Protein AF-A0A2S9YD06-F1 (afdb_monomer_lite)

Radius of gyration: 21.39 Å; chains: 1; bounding box: 42×57×66 Å

Foldseek 3Di:
DDPVVLVVCLLVCCVPPVVVSLVPFDPPPCPCVLVVLLVLLCVLAVVVLLVVLVVVCVVVVDPVSNVVSVCVSSVLSVVLLVLLCVLLDPLAVRCSNSLLSLLSVQNNVVRVCVVVVNDDPDDPCVSNVRSSVSSNVSSNVCSVNDDGNDPVVVVVVVVVVVVVVVVVVVVPD

Sequence (173 aa):
MSALRAALERYGGILVRPRATLAGLGPGEGRRDWWVLAGLFVLGSQIEHLAESVARYQVFRSFWLLVNGFALALLTPLLVGLVVESIVGAARSRYRHLPLVALVLVATVANLLRQQGVVIPGPRYLPEMLGAAWAAGLGVWIRKAMPAEDAGGADQDKEKVETSRDAAEVSHE

Structure (mmCIF, N/CA/C/O backbone):
data_AF-A0A2S9YD06-F1
#
_entry.id   AF-A0A2S9YD06-F1
#
loop_
_atom_site.group_PDB
_atom_site.id
_atom_site.type_symbol
_atom_site.label_atom_id
_atom_site.label_alt_id
_atom_site.label_comp_id
_atom_site.label_asym_id
_atom_site.label_entity_id
_atom_site.label_seq_id
_atom_site.pdbx_PDB_ins_code
_atom_site.Cartn_x
_atom_site.Cartn_y
_atom_site.Cartn_z
_atom_site.occupancy
_atom_site.B_iso_or_equiv
_atom_site.auth_seq_id
_atom_site.auth_comp_id
_atom_site.auth_asym_id
_atom_site.auth_atom_id
_atom_site.pdbx_PDB_model_num
ATOM 1 N N . MET A 1 1 ? 13.573 -22.509 -2.701 1.00 56.66 1 MET A N 1
ATOM 2 C CA . MET A 1 1 ? 13.414 -21.252 -1.930 1.00 56.66 1 MET A CA 1
ATOM 3 C C . MET A 1 1 ? 11.958 -21.132 -1.506 1.00 56.66 1 MET A C 1
ATOM 5 O O . MET A 1 1 ? 11.098 -21.481 -2.302 1.00 56.66 1 MET A O 1
ATOM 9 N N . SER A 1 2 ? 11.663 -20.728 -0.268 1.00 78.62 2 SER A N 1
ATOM 10 C CA . SER A 1 2 ? 10.273 -20.614 0.199 1.00 78.62 2 SER A CA 1
ATOM 11 C C . SER A 1 2 ? 9.544 -19.470 -0.521 1.00 78.62 2 SER A C 1
ATOM 13 O O . SER A 1 2 ? 10.124 -18.407 -0.745 1.00 78.62 2 SER A O 1
ATOM 15 N N . ALA A 1 3 ? 8.268 -19.668 -0.865 1.00 76.94 3 ALA A N 1
ATOM 16 C CA . ALA A 1 3 ? 7.450 -18.672 -1.572 1.00 76.94 3 ALA A CA 1
ATOM 17 C C . ALA A 1 3 ? 7.375 -17.321 -0.830 1.00 76.94 3 ALA A C 1
ATOM 19 O O . ALA A 1 3 ? 7.354 -16.260 -1.449 1.00 76.94 3 ALA A O 1
ATOM 20 N N . LEU A 1 4 ? 7.409 -17.362 0.506 1.00 79.31 4 LEU A N 1
ATOM 21 C CA . LEU A 1 4 ? 7.442 -16.175 1.359 1.00 79.31 4 LEU A CA 1
ATOM 22 C C . LEU A 1 4 ? 8.711 -15.341 1.150 1.00 79.31 4 LEU A C 1
ATOM 24 O O . LEU A 1 4 ? 8.637 -14.119 1.057 1.00 79.31 4 LEU A O 1
ATOM 28 N N . ARG A 1 5 ? 9.875 -15.993 1.056 1.00 83.62 5 ARG A N 1
ATOM 29 C CA . ARG A 1 5 ? 11.147 -15.295 0.865 1.00 83.62 5 ARG A CA 1
ATOM 30 C C . ARG A 1 5 ? 11.185 -14.584 -0.487 1.00 83.62 5 ARG A C 1
ATOM 32 O O . ARG A 1 5 ? 11.582 -13.428 -0.536 1.00 83.62 5 ARG A O 1
ATOM 39 N N . ALA A 1 6 ? 10.697 -15.234 -1.544 1.00 81.19 6 ALA A N 1
ATOM 40 C CA . ALA A 1 6 ? 10.592 -14.622 -2.869 1.00 81.19 6 ALA A CA 1
ATOM 41 C C . ALA A 1 6 ? 9.656 -13.396 -2.866 1.00 81.19 6 ALA A C 1
ATOM 43 O O . ALA A 1 6 ? 9.971 -12.367 -3.460 1.00 81.19 6 ALA A O 1
ATOM 44 N N . ALA A 1 7 ? 8.532 -13.469 -2.142 1.00 80.19 7 ALA A N 1
ATOM 45 C CA . ALA A 1 7 ? 7.625 -12.333 -1.985 1.00 80.19 7 ALA A CA 1
ATOM 46 C C . ALA A 1 7 ? 8.287 -11.164 -1.235 1.00 80.19 7 ALA A C 1
ATOM 48 O O . ALA A 1 7 ? 8.176 -10.020 -1.669 1.00 80.19 7 ALA A O 1
ATOM 49 N N . LEU A 1 8 ? 9.017 -11.442 -0.149 1.00 83.69 8 LEU A N 1
ATOM 50 C CA . LEU A 1 8 ? 9.750 -10.423 0.608 1.00 83.69 8 LEU A CA 1
ATOM 51 C C . LEU A 1 8 ? 10.870 -9.779 -0.215 1.00 83.69 8 LEU A C 1
ATOM 53 O O . LEU A 1 8 ? 10.996 -8.558 -0.210 1.00 83.69 8 LEU A O 1
ATOM 57 N N . GLU A 1 9 ? 11.650 -10.571 -0.952 1.00 86.44 9 GLU A N 1
ATOM 58 C CA . GLU A 1 9 ? 12.697 -10.060 -1.846 1.00 86.44 9 GLU A CA 1
ATOM 59 C C . GLU A 1 9 ? 12.103 -9.172 -2.945 1.00 86.44 9 GLU A C 1
ATOM 61 O O . GLU A 1 9 ? 12.668 -8.129 -3.266 1.00 86.44 9 GLU A O 1
ATOM 66 N N . ARG A 1 10 ? 10.915 -9.510 -3.454 1.00 84.00 10 ARG A N 1
ATOM 67 C CA . ARG A 1 10 ? 10.194 -8.701 -4.441 1.00 84.00 10 ARG A CA 1
ATOM 68 C C . ARG A 1 10 ? 9.629 -7.404 -3.854 1.00 84.00 10 ARG A C 1
ATOM 70 O O . ARG A 1 10 ? 9.799 -6.339 -4.447 1.00 84.00 10 ARG A O 1
ATOM 77 N N . TYR A 1 11 ? 8.977 -7.460 -2.693 1.00 86.88 11 TYR A N 1
ATOM 78 C CA . TYR A 1 11 ? 8.399 -6.273 -2.050 1.00 86.88 11 TYR A CA 1
ATOM 79 C C . TYR A 1 11 ? 9.473 -5.334 -1.482 1.00 86.88 11 TYR A C 1
ATOM 81 O O . TYR A 1 11 ? 9.359 -4.119 -1.599 1.00 86.88 11 TYR A O 1
ATOM 89 N N . GLY A 1 12 ? 10.558 -5.868 -0.922 1.00 84.62 12 GLY A N 1
ATOM 90 C CA . GLY A 1 12 ? 11.720 -5.061 -0.542 1.00 84.62 12 GLY A CA 1
ATOM 91 C C . GLY A 1 12 ? 12.473 -4.539 -1.768 1.00 84.62 12 GLY A C 1
ATOM 92 O O . GLY A 1 12 ? 12.893 -3.383 -1.813 1.00 84.62 12 GLY A O 1
ATOM 93 N N . GLY A 1 13 ? 12.589 -5.369 -2.804 1.00 85.06 13 GLY A N 1
ATOM 94 C CA . GLY A 1 13 ? 13.268 -5.040 -4.049 1.00 85.06 13 GLY A CA 1
ATOM 95 C C . GLY A 1 13 ? 12.641 -3.859 -4.783 1.00 85.06 13 GLY A C 1
ATOM 96 O O . GLY A 1 13 ? 13.377 -2.995 -5.255 1.00 85.06 13 GLY A O 1
ATOM 97 N N . ILE A 1 14 ? 11.307 -3.751 -4.833 1.00 87.00 14 ILE A N 1
ATOM 98 C CA . ILE A 1 14 ? 10.654 -2.604 -5.486 1.00 87.00 14 ILE A CA 1
ATOM 99 C C . ILE A 1 14 ? 10.973 -1.275 -4.781 1.00 87.00 14 ILE A C 1
ATOM 101 O O . ILE A 1 14 ? 11.054 -0.241 -5.438 1.00 87.00 14 ILE A O 1
ATOM 105 N N . LEU A 1 15 ? 11.221 -1.301 -3.470 1.00 85.12 15 LEU A N 1
ATOM 106 C CA . LEU A 1 15 ? 11.550 -0.106 -2.694 1.00 85.12 15 LEU A CA 1
ATOM 107 C C . LEU A 1 15 ? 13.024 0.302 -2.838 1.00 85.12 15 LEU A C 1
ATOM 109 O O . LEU A 1 15 ? 13.324 1.491 -2.889 1.00 85.12 15 LEU A O 1
ATOM 113 N N . VAL A 1 16 ? 13.944 -0.668 -2.910 1.00 88.69 16 VAL A N 1
ATOM 114 C CA . VAL A 1 16 ? 15.398 -0.403 -2.910 1.00 88.69 16 VAL A CA 1
ATOM 115 C C . VAL A 1 16 ? 15.995 -0.407 -4.321 1.00 88.69 16 VAL A C 1
ATOM 117 O O . VAL A 1 16 ? 16.809 0.447 -4.666 1.00 88.69 16 VAL A O 1
ATOM 120 N N . ARG A 1 17 ? 15.621 -1.383 -5.155 1.00 87.06 17 ARG A N 1
ATOM 121 C CA . ARG A 1 17 ? 16.140 -1.596 -6.519 1.00 87.06 17 ARG A CA 1
ATOM 122 C C . ARG A 1 17 ? 14.992 -1.905 -7.490 1.00 87.06 17 ARG A C 1
ATOM 124 O O . ARG A 1 17 ? 14.894 -3.031 -7.995 1.00 87.06 17 ARG A O 1
ATOM 131 N N . PRO A 1 18 ? 14.139 -0.915 -7.809 1.00 83.12 18 PRO A N 1
ATOM 132 C CA . PRO A 1 18 ? 12.922 -1.148 -8.581 1.00 83.12 18 PRO A CA 1
ATOM 133 C C . PRO A 1 18 ? 13.196 -1.717 -9.977 1.00 83.12 18 PRO A C 1
ATOM 135 O O . PRO A 1 18 ? 12.505 -2.633 -10.406 1.00 83.12 18 PRO A O 1
ATOM 138 N N . ARG A 1 19 ? 14.248 -1.253 -10.671 1.00 82.62 19 ARG A N 1
ATOM 139 C CA . ARG A 1 19 ? 14.590 -1.742 -12.022 1.00 82.62 19 ARG A CA 1
ATOM 140 C C . ARG A 1 19 ? 14.941 -3.226 -12.051 1.00 82.62 19 ARG A C 1
ATOM 142 O O . ARG A 1 19 ? 14.372 -3.958 -12.849 1.00 82.62 19 ARG A O 1
ATOM 149 N N . ALA A 1 20 ? 15.857 -3.655 -11.183 1.00 83.62 20 ALA A N 1
ATOM 150 C CA . ALA A 1 20 ? 16.303 -5.047 -11.134 1.00 83.62 20 ALA A CA 1
ATOM 151 C C . ALA A 1 20 ? 15.152 -5.985 -10.748 1.00 83.62 20 ALA A C 1
ATOM 153 O O . ALA A 1 20 ? 14.996 -7.051 -11.332 1.00 83.62 20 ALA A O 1
ATOM 154 N N . THR A 1 21 ? 14.311 -5.543 -9.811 1.00 83.62 21 THR A N 1
ATOM 155 C CA . THR A 1 21 ? 13.156 -6.314 -9.341 1.00 83.62 21 THR A CA 1
ATOM 156 C C . THR A 1 21 ? 12.125 -6.506 -10.447 1.00 83.62 21 THR A C 1
ATOM 158 O O . THR A 1 21 ? 11.689 -7.623 -10.686 1.00 83.62 21 THR A O 1
ATOM 161 N N . LEU A 1 22 ? 11.776 -5.430 -11.159 1.00 81.75 22 LEU A N 1
ATOM 162 C CA . LEU A 1 22 ? 10.809 -5.455 -12.260 1.00 81.75 22 LEU A CA 1
ATOM 163 C C . LEU A 1 22 ? 11.310 -6.238 -13.481 1.00 81.75 22 LEU A C 1
ATOM 165 O O . LEU A 1 22 ? 10.517 -6.918 -14.125 1.00 81.75 22 LEU A O 1
ATOM 169 N N . ALA A 1 23 ? 12.613 -6.186 -13.769 1.00 81.38 23 ALA A N 1
ATOM 170 C CA . ALA A 1 23 ? 13.227 -6.966 -14.843 1.00 81.38 23 ALA A CA 1
ATOM 171 C C . ALA A 1 23 ? 13.247 -8.478 -14.551 1.00 81.38 23 ALA A C 1
ATOM 173 O O . ALA A 1 23 ? 13.241 -9.276 -15.482 1.00 81.38 23 ALA A O 1
ATOM 174 N N . GLY A 1 24 ? 13.259 -8.871 -13.272 1.00 79.44 24 GLY A N 1
ATOM 175 C CA . GLY A 1 24 ? 13.264 -10.273 -12.848 1.00 79.44 24 GLY A CA 1
ATOM 176 C C . GLY A 1 24 ? 11.886 -10.940 -12.775 1.00 79.44 24 GLY A C 1
ATOM 177 O O . GLY A 1 24 ? 11.827 -12.131 -12.494 1.00 79.44 24 GLY A O 1
ATOM 178 N N . LEU A 1 25 ? 10.788 -10.204 -12.996 1.00 79.62 25 LEU A N 1
ATOM 179 C CA . LEU A 1 25 ? 9.426 -10.738 -12.878 1.00 79.62 25 LEU A CA 1
ATOM 180 C C . LEU A 1 25 ? 9.012 -11.560 -14.105 1.00 79.62 25 LEU A C 1
ATOM 182 O O . LEU A 1 25 ? 8.969 -11.048 -15.230 1.00 79.62 25 LEU A O 1
ATOM 186 N N . GLY A 1 26 ? 8.619 -12.812 -13.870 1.00 73.88 26 GLY A N 1
ATOM 187 C CA . GLY A 1 26 ? 8.073 -13.709 -14.888 1.00 73.88 26 GLY A CA 1
ATOM 188 C C . GLY A 1 26 ? 6.641 -13.352 -15.332 1.00 73.88 26 GLY A C 1
ATOM 189 O O . GLY A 1 26 ? 5.947 -12.581 -14.660 1.00 73.88 26 GLY A O 1
ATOM 190 N N . PRO A 1 27 ? 6.154 -13.903 -16.461 1.00 68.25 27 PRO A N 1
ATOM 191 C CA . PRO A 1 27 ? 4.771 -13.723 -16.906 1.00 68.25 27 PRO A CA 1
ATOM 192 C C . PRO A 1 27 ? 3.784 -14.289 -15.875 1.00 68.25 27 PRO A C 1
ATOM 194 O O . PRO A 1 27 ? 3.911 -15.432 -15.447 1.00 68.25 27 PRO A O 1
ATOM 197 N N . GLY A 1 28 ? 2.798 -13.490 -15.455 1.00 67.12 28 GLY A N 1
ATOM 198 C CA . GLY A 1 28 ? 1.774 -13.904 -14.482 1.00 67.12 28 GLY A CA 1
ATOM 199 C C . GLY A 1 28 ? 2.193 -13.833 -13.006 1.00 67.12 28 GLY A C 1
ATOM 200 O O . GLY A 1 28 ? 1.336 -13.958 -12.121 1.00 67.12 28 GLY A O 1
ATOM 201 N N . GLU A 1 29 ? 3.467 -13.563 -12.715 1.00 71.50 29 GLU A N 1
ATOM 202 C CA . GLU A 1 29 ? 3.902 -13.240 -11.360 1.00 71.50 29 GLU A CA 1
ATOM 203 C C . GLU A 1 29 ? 3.314 -11.889 -10.931 1.00 71.50 29 GLU A C 1
ATOM 205 O O . GLU A 1 29 ? 3.299 -10.922 -11.688 1.00 71.50 29 GLU A O 1
ATOM 210 N N . GLY A 1 30 ? 2.771 -11.828 -9.714 1.00 69.38 30 GLY A N 1
ATOM 211 C CA . GLY A 1 30 ? 2.190 -10.598 -9.170 1.00 69.38 30 GLY A CA 1
ATOM 212 C C . GLY A 1 30 ? 0.664 -10.491 -9.251 1.00 69.38 30 GLY A C 1
ATOM 213 O O . GLY A 1 30 ? 0.083 -9.585 -8.658 1.00 69.38 30 GLY A O 1
ATOM 214 N N . ARG A 1 31 ? -0.038 -11.434 -9.904 1.00 73.25 31 ARG A N 1
ATOM 215 C CA . ARG A 1 31 ? -1.514 -11.380 -10.018 1.00 73.25 31 ARG A CA 1
ATOM 216 C C . ARG A 1 31 ? -2.228 -11.404 -8.661 1.00 73.25 31 ARG A C 1
ATOM 218 O O . ARG A 1 31 ? -3.273 -10.777 -8.508 1.00 73.25 31 ARG A O 1
ATOM 225 N N . ARG A 1 32 ? -1.676 -12.138 -7.689 1.00 80.25 32 ARG A N 1
ATOM 226 C CA . ARG A 1 32 ? -2.216 -12.241 -6.320 1.00 80.25 32 ARG A CA 1
ATOM 227 C C . ARG A 1 32 ? -1.670 -11.177 -5.371 1.00 80.25 32 ARG A C 1
ATOM 229 O O . ARG A 1 32 ? -2.215 -11.032 -4.281 1.00 80.25 32 ARG A O 1
ATOM 236 N N . ASP A 1 33 ? -0.650 -10.426 -5.780 1.00 83.81 33 ASP A N 1
ATOM 237 C CA . ASP A 1 33 ? 0.013 -9.448 -4.913 1.00 83.81 33 ASP A CA 1
ATOM 238 C C . ASP A 1 33 ? -0.955 -8.356 -4.478 1.00 83.81 33 ASP A C 1
ATOM 240 O O . ASP A 1 33 ? -0.881 -7.907 -3.345 1.00 83.81 33 ASP A O 1
ATOM 244 N N . TRP A 1 34 ? -1.933 -8.019 -5.322 1.00 85.12 34 TRP A N 1
ATOM 245 C CA . TRP A 1 34 ? -3.049 -7.154 -4.953 1.00 85.12 34 TRP A CA 1
ATOM 246 C C . TRP A 1 34 ? -3.728 -7.577 -3.645 1.00 85.12 34 TRP A C 1
ATOM 248 O O . TRP A 1 34 ? -3.802 -6.799 -2.698 1.00 85.12 34 TRP A O 1
ATOM 258 N N . TRP A 1 35 ? -4.200 -8.824 -3.578 1.00 87.69 35 TRP A N 1
ATOM 259 C CA . TRP A 1 35 ? -4.935 -9.332 -2.419 1.00 87.69 35 TRP A CA 1
ATOM 260 C C . TRP A 1 35 ? -4.044 -9.447 -1.190 1.00 87.69 35 TRP A C 1
ATOM 262 O O . TRP A 1 35 ? -4.482 -9.155 -0.079 1.00 87.69 35 TRP A O 1
ATOM 272 N N . VAL A 1 36 ? -2.784 -9.830 -1.396 1.00 89.19 36 VAL A N 1
ATOM 273 C CA . VAL A 1 36 ? -1.796 -9.905 -0.320 1.00 89.19 36 VAL A CA 1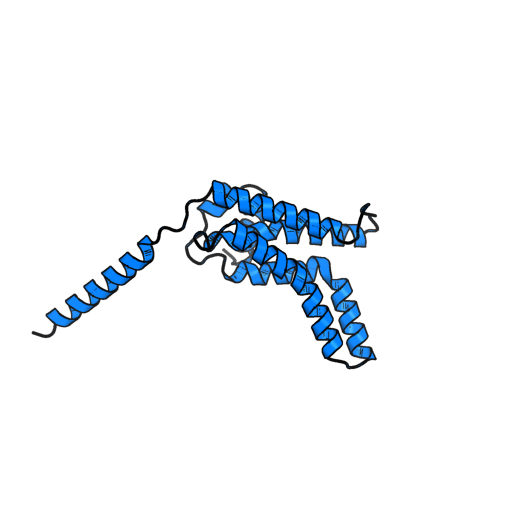
ATOM 274 C C . VAL A 1 36 ? -1.527 -8.511 0.249 1.00 89.19 36 VAL A C 1
ATOM 276 O O . VAL A 1 36 ? -1.607 -8.324 1.458 1.00 89.19 36 VAL A O 1
ATOM 279 N N . LEU A 1 37 ? -1.278 -7.514 -0.600 1.00 88.62 37 LEU A N 1
ATOM 280 C CA . LEU A 1 37 ? -0.993 -6.142 -0.180 1.00 88.62 37 LEU A CA 1
ATOM 281 C C . LEU A 1 37 ? -2.216 -5.454 0.431 1.00 88.62 37 LEU A C 1
ATOM 283 O O . LEU A 1 37 ? -2.067 -4.758 1.429 1.00 88.62 37 LEU A O 1
ATOM 287 N N . ALA A 1 38 ? -3.420 -5.692 -0.094 1.00 88.06 38 ALA A N 1
ATOM 288 C CA . ALA A 1 38 ? -4.658 -5.213 0.517 1.00 88.06 38 ALA A CA 1
ATOM 289 C C . ALA A 1 38 ? -4.863 -5.820 1.914 1.00 88.06 38 ALA A C 1
ATOM 291 O O . ALA A 1 38 ? -5.165 -5.099 2.862 1.00 88.06 38 ALA A O 1
ATOM 292 N N . GLY A 1 39 ? -4.628 -7.127 2.068 1.00 88.88 39 GLY A N 1
ATOM 293 C CA . GLY A 1 39 ? -4.672 -7.794 3.369 1.00 88.88 39 GLY A CA 1
ATOM 294 C C . GLY A 1 39 ? -3.643 -7.228 4.350 1.00 88.88 39 GLY A C 1
ATOM 295 O O . GLY A 1 39 ? -3.996 -6.899 5.481 1.00 88.88 39 GLY A O 1
ATOM 296 N N . LEU A 1 40 ? -2.391 -7.042 3.912 1.00 89.88 40 LEU A N 1
ATOM 297 C CA . LEU A 1 40 ? -1.353 -6.415 4.735 1.00 89.88 40 LEU A CA 1
ATOM 298 C C . LEU A 1 40 ? -1.698 -4.969 5.100 1.00 89.88 40 LEU A C 1
ATOM 300 O O . LEU A 1 40 ? -1.461 -4.576 6.234 1.00 89.88 40 LEU A O 1
ATOM 304 N N . PHE A 1 41 ? -2.264 -4.185 4.180 1.00 90.00 41 PHE A N 1
ATOM 305 C CA . PHE A 1 41 ? -2.711 -2.823 4.471 1.00 90.00 41 PHE A CA 1
ATOM 306 C C . PHE A 1 41 ? -3.747 -2.819 5.590 1.00 90.00 41 PHE A C 1
ATOM 308 O O . PHE A 1 41 ? -3.619 -2.072 6.558 1.00 90.00 41 PHE A O 1
ATOM 315 N N . VAL A 1 42 ? -4.767 -3.667 5.465 1.00 88.62 42 VAL A N 1
ATOM 316 C CA . VAL A 1 42 ? -5.855 -3.759 6.436 1.00 88.62 42 VAL A CA 1
ATOM 317 C C . VAL A 1 42 ? -5.324 -4.204 7.800 1.00 88.62 42 VAL A C 1
ATOM 319 O O . VAL A 1 42 ? -5.622 -3.570 8.808 1.00 88.62 42 VAL A O 1
ATOM 322 N N . LEU A 1 43 ? -4.478 -5.235 7.837 1.00 88.00 43 LEU A N 1
ATOM 323 C CA . LEU A 1 43 ? -3.875 -5.723 9.080 1.00 88.00 43 LEU A CA 1
ATOM 324 C C . LEU A 1 43 ? -2.887 -4.726 9.698 1.00 88.00 43 LEU A C 1
ATOM 326 O O . LEU A 1 43 ? -2.833 -4.595 10.914 1.00 88.00 43 LEU A O 1
ATOM 330 N N . GLY A 1 44 ? -2.101 -4.028 8.883 1.00 86.06 44 GLY A N 1
ATOM 331 C CA . GLY A 1 44 ? -1.055 -3.125 9.356 1.00 86.06 44 GLY A CA 1
ATOM 332 C C . GLY A 1 44 ? -1.569 -1.751 9.778 1.00 86.06 44 GLY A C 1
ATOM 333 O O . GLY A 1 44 ? -1.026 -1.156 10.707 1.00 86.06 44 GLY A O 1
ATOM 334 N N . SER A 1 45 ? -2.616 -1.246 9.119 1.00 85.94 45 SER A N 1
ATOM 335 C CA . SER A 1 45 ? -3.102 0.128 9.314 1.00 85.94 45 SER A CA 1
ATOM 336 C C . SER A 1 45 ? -4.519 0.239 9.880 1.00 85.94 45 SER A C 1
ATOM 338 O O . SER A 1 45 ? -4.838 1.259 10.478 1.00 85.94 45 SER A O 1
ATOM 340 N N . GLN A 1 46 ? -5.372 -0.781 9.722 1.00 86.31 46 GLN A N 1
ATOM 341 C CA . GLN A 1 46 ? -6.797 -0.712 10.087 1.00 86.31 46 GLN A CA 1
ATOM 342 C C . GLN A 1 46 ? -7.193 -1.691 11.200 1.00 86.31 46 GLN A C 1
ATOM 344 O O . GLN A 1 46 ? -8.381 -1.843 11.487 1.00 86.31 46 GLN A O 1
ATOM 349 N N . ILE A 1 47 ? -6.231 -2.355 11.850 1.00 84.81 47 ILE A N 1
ATOM 350 C CA . ILE A 1 47 ? -6.524 -3.389 12.854 1.00 84.81 47 ILE A CA 1
ATOM 351 C C . ILE A 1 47 ? -7.352 -2.862 14.031 1.00 84.81 47 ILE A C 1
ATOM 353 O O . ILE A 1 47 ? -8.257 -3.549 14.493 1.00 84.81 47 ILE A O 1
ATOM 357 N N . GLU A 1 48 ? -7.111 -1.624 14.464 1.00 82.19 48 GLU A N 1
ATOM 358 C CA . GLU A 1 48 ? -7.870 -0.992 15.548 1.00 82.19 48 GLU A CA 1
ATOM 359 C C . GLU A 1 48 ? -9.320 -0.717 15.139 1.00 82.19 48 GLU A C 1
ATOM 361 O O . GLU A 1 48 ? -10.247 -1.054 15.874 1.00 82.19 48 GLU A O 1
ATOM 366 N N . HIS A 1 49 ? -9.539 -0.187 13.933 1.00 82.06 49 HIS A N 1
ATOM 367 C CA . HIS A 1 49 ? -10.885 0.036 13.403 1.00 82.06 49 HIS A CA 1
ATOM 368 C C . HIS A 1 49 ? -11.651 -1.268 13.174 1.00 82.06 49 HIS A C 1
ATOM 370 O O . HIS A 1 49 ? -12.863 -1.327 13.406 1.00 82.06 49 HIS A O 1
ATOM 376 N N . LEU A 1 50 ? -10.960 -2.329 12.758 1.00 83.62 50 LEU A N 1
ATOM 377 C CA . LEU A 1 50 ? -11.547 -3.659 12.660 1.00 83.62 50 LEU A CA 1
ATOM 378 C C . LEU A 1 50 ? -11.914 -4.215 14.034 1.00 83.62 50 LEU A C 1
ATOM 380 O O . LEU A 1 50 ? -13.029 -4.704 14.200 1.00 83.62 50 LEU A O 1
ATOM 384 N N . ALA A 1 51 ? -11.027 -4.100 15.023 1.00 85.62 51 ALA A N 1
ATOM 385 C CA . ALA A 1 51 ? -11.300 -4.534 16.390 1.00 85.62 51 ALA A CA 1
ATOM 386 C C . ALA A 1 51 ? -12.503 -3.786 16.984 1.00 85.62 51 ALA A C 1
ATOM 388 O O . ALA A 1 51 ? -13.394 -4.406 17.562 1.00 85.62 51 ALA A O 1
ATOM 389 N N . GLU A 1 52 ? -12.589 -2.473 16.763 1.00 85.06 52 GLU A N 1
ATOM 390 C CA . GLU A 1 52 ? -13.731 -1.659 17.178 1.00 85.06 52 GLU A CA 1
ATOM 391 C C . GLU A 1 52 ? -15.027 -2.096 16.477 1.00 85.06 52 GLU A C 1
ATOM 393 O O . GLU A 1 52 ? -16.075 -2.226 17.111 1.00 85.06 52 GLU A O 1
ATOM 398 N N . SER A 1 53 ? -14.964 -2.388 15.177 1.00 83.94 53 SER A N 1
ATOM 399 C CA . SER A 1 53 ? -16.115 -2.875 14.406 1.00 83.94 53 SER A CA 1
ATOM 400 C C . SER A 1 53 ? -16.588 -4.251 14.885 1.00 83.94 53 SER A C 1
ATOM 402 O O . SER A 1 53 ? -17.793 -4.489 14.988 1.00 83.94 53 SER A O 1
ATOM 404 N N . VAL A 1 54 ? -15.659 -5.144 15.240 1.00 86.12 54 VAL A N 1
ATOM 405 C CA . VAL A 1 54 ? -15.960 -6.456 15.833 1.00 86.12 54 VAL A CA 1
ATOM 406 C C . VAL A 1 54 ? -16.567 -6.300 17.227 1.00 86.12 54 VAL A C 1
ATOM 408 O O . VAL A 1 54 ? -17.557 -6.963 17.530 1.00 86.12 54 VAL A O 1
ATOM 411 N N . ALA A 1 55 ? -16.045 -5.396 18.058 1.00 86.00 55 ALA A N 1
ATOM 412 C CA . ALA A 1 55 ? -16.615 -5.109 19.373 1.00 86.00 55 ALA A CA 1
ATOM 413 C C . ALA A 1 55 ? -18.055 -4.582 19.253 1.00 86.00 55 ALA A C 1
ATOM 415 O O . ALA A 1 55 ? -18.963 -5.074 19.924 1.00 86.00 55 ALA A O 1
ATOM 416 N N . ARG A 1 56 ? -18.306 -3.651 18.322 1.00 83.06 56 ARG A N 1
ATOM 417 C CA . ARG A 1 56 ? -19.662 -3.167 18.013 1.00 83.06 56 ARG A CA 1
ATOM 418 C C . ARG A 1 56 ? -20.565 -4.293 17.515 1.00 83.06 56 ARG A C 1
ATOM 420 O O . ARG A 1 56 ? -21.720 -4.367 17.923 1.00 83.06 56 ARG A O 1
ATOM 427 N N . TYR A 1 57 ? -20.056 -5.197 16.681 1.00 85.56 57 TYR A N 1
ATOM 428 C CA . TYR A 1 57 ? -20.805 -6.381 16.266 1.00 85.56 57 TYR A CA 1
ATOM 429 C C . TYR A 1 57 ? -21.180 -7.272 17.456 1.00 85.56 57 TYR A C 1
ATOM 431 O O . TYR A 1 57 ? -22.319 -7.713 17.530 1.00 85.56 57 TYR A O 1
ATOM 439 N N . GLN A 1 58 ? -20.282 -7.510 18.413 1.00 87.25 58 GLN A N 1
ATOM 440 C CA . GLN A 1 58 ? -20.602 -8.332 19.587 1.00 87.25 58 GLN A CA 1
ATOM 441 C C . GLN A 1 58 ? -21.717 -7.719 20.443 1.00 87.25 58 GLN A C 1
ATOM 443 O O . GLN A 1 58 ? -22.579 -8.448 20.934 1.00 87.25 58 GLN A O 1
ATOM 448 N N . VAL A 1 59 ? -21.732 -6.391 20.574 1.00 88.44 59 VAL A N 1
ATOM 449 C CA . VAL A 1 59 ? -22.740 -5.662 21.357 1.00 88.44 59 VAL A CA 1
ATOM 450 C C . VAL A 1 59 ? -24.084 -5.595 20.628 1.00 88.44 59 VAL A C 1
ATOM 452 O O . VAL A 1 59 ? -25.119 -5.917 21.204 1.00 88.44 59 VAL A O 1
ATOM 455 N N . PHE A 1 60 ? -24.084 -5.205 19.352 1.00 87.94 60 PHE A N 1
ATOM 456 C CA . PHE A 1 60 ? -25.314 -4.950 18.593 1.00 87.94 60 PHE A CA 1
ATOM 457 C C . PHE A 1 60 ? -25.806 -6.154 17.778 1.00 87.94 60 PHE A C 1
ATOM 459 O O . PHE A 1 60 ? -26.890 -6.095 17.203 1.00 87.94 60 PHE A O 1
ATOM 466 N N . ARG A 1 61 ? -25.004 -7.224 17.672 1.00 85.81 61 ARG A N 1
ATOM 467 C CA . ARG A 1 61 ? -25.216 -8.414 16.816 1.00 85.81 61 ARG A CA 1
ATOM 468 C C . ARG A 1 61 ? -25.574 -8.096 15.359 1.00 85.81 61 ARG A C 1
ATOM 470 O O . ARG A 1 61 ? -26.151 -8.919 14.654 1.00 85.81 61 ARG A O 1
ATOM 477 N N . SER A 1 62 ? -25.220 -6.902 14.889 1.00 84.62 62 SER A N 1
ATOM 478 C CA . SER A 1 62 ? -25.566 -6.429 13.551 1.00 84.62 62 SER A CA 1
ATOM 479 C C . SER A 1 62 ? -24.447 -6.733 12.567 1.00 84.62 62 SER A C 1
ATOM 481 O O . SER A 1 62 ? -23.404 -6.076 12.565 1.00 84.62 62 SER A O 1
ATOM 483 N N . PHE A 1 63 ? -24.681 -7.715 11.700 1.00 86.12 63 PHE A N 1
ATOM 484 C CA . PHE A 1 63 ? -23.754 -8.097 10.633 1.00 86.12 63 PHE A CA 1
ATOM 485 C C . PHE A 1 63 ? -23.399 -6.919 9.708 1.00 86.12 63 PHE A C 1
ATOM 487 O O . PHE A 1 63 ? -22.252 -6.782 9.285 1.00 86.12 63 PHE A O 1
ATOM 494 N N . TRP A 1 64 ? -24.347 -6.009 9.464 1.00 87.38 64 TRP A N 1
ATOM 495 C CA . TRP A 1 64 ? -24.142 -4.832 8.615 1.00 87.38 64 TRP A CA 1
ATOM 496 C C . TRP A 1 64 ? -23.056 -3.885 9.132 1.00 87.38 64 TRP A C 1
ATOM 498 O O . TRP A 1 64 ? -22.326 -3.303 8.333 1.00 87.38 64 TRP A O 1
ATOM 508 N N . LEU A 1 65 ? -22.896 -3.764 10.455 1.00 82.44 65 LEU A N 1
ATOM 509 C CA . LEU A 1 65 ? -21.836 -2.938 11.043 1.00 82.44 65 LEU A CA 1
ATOM 510 C C . LEU A 1 65 ? -20.449 -3.527 10.778 1.00 82.44 65 LEU A C 1
ATOM 512 O O . LEU A 1 65 ? -19.512 -2.784 10.489 1.00 82.44 65 LEU A O 1
ATOM 516 N N . LEU A 1 66 ? -20.334 -4.856 10.828 1.00 82.62 66 LEU A N 1
ATOM 517 C CA . LEU A 1 66 ? -19.087 -5.554 10.536 1.00 82.62 66 LEU A CA 1
ATOM 518 C C . LEU A 1 66 ? -18.709 -5.399 9.059 1.00 82.62 66 LEU A C 1
ATOM 520 O O . LEU A 1 66 ? -17.574 -5.039 8.749 1.00 82.62 66 LEU A O 1
ATOM 524 N N . VAL A 1 67 ? -19.673 -5.606 8.155 1.00 88.31 67 VAL A N 1
ATOM 525 C CA . VAL A 1 67 ? -19.472 -5.431 6.708 1.00 88.31 67 VAL A CA 1
ATOM 526 C C . VAL A 1 67 ? -19.064 -3.999 6.381 1.00 88.31 67 VAL A C 1
ATOM 528 O O . VAL A 1 67 ? -18.123 -3.802 5.620 1.00 88.31 67 VAL A O 1
ATOM 531 N N . ASN A 1 68 ? -19.715 -3.001 6.982 1.00 87.56 68 ASN A N 1
ATOM 532 C CA . ASN A 1 68 ?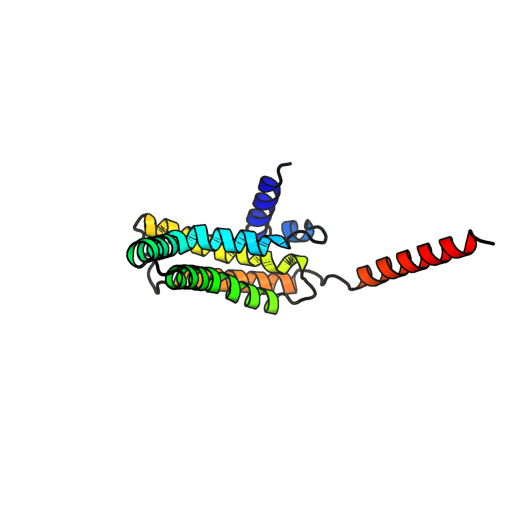 -19.366 -1.600 6.765 1.00 87.56 68 ASN A CA 1
ATOM 533 C C . ASN A 1 68 ? -17.936 -1.281 7.235 1.00 87.56 68 ASN A C 1
ATOM 535 O O . ASN A 1 68 ? -17.192 -0.614 6.520 1.00 87.56 68 ASN A O 1
ATOM 539 N N . GLY A 1 69 ? -17.522 -1.804 8.395 1.00 83.69 69 GLY A N 1
ATOM 540 C CA . GLY A 1 69 ? -16.149 -1.654 8.887 1.00 83.69 69 GLY A CA 1
ATOM 541 C C . GLY A 1 69 ? -15.114 -2.247 7.924 1.00 83.69 69 GLY A C 1
ATOM 542 O O . GLY A 1 69 ? -14.135 -1.587 7.577 1.00 83.69 69 GLY A O 1
ATOM 543 N N . PHE A 1 70 ? -15.367 -3.456 7.417 1.00 86.06 70 PHE A N 1
ATOM 544 C CA . PHE A 1 70 ? -14.511 -4.087 6.407 1.00 86.06 70 PHE A CA 1
ATOM 545 C C . PHE A 1 70 ? -14.500 -3.332 5.074 1.00 86.06 70 PHE A C 1
ATOM 547 O O . PHE A 1 70 ? -13.436 -3.163 4.477 1.00 86.06 70 PHE A O 1
ATOM 554 N N . ALA A 1 71 ? -15.660 -2.863 4.611 1.00 88.00 71 ALA A N 1
ATOM 555 C CA . ALA A 1 71 ? -15.780 -2.108 3.369 1.00 88.00 71 ALA A CA 1
ATOM 556 C C . ALA A 1 71 ? -14.963 -0.812 3.431 1.00 88.00 71 ALA A C 1
ATOM 558 O O . ALA A 1 71 ? -14.204 -0.526 2.507 1.00 88.00 71 ALA A O 1
ATOM 559 N N . LEU A 1 72 ? -15.050 -0.074 4.542 1.00 86.50 72 LEU A N 1
ATOM 560 C CA . LEU A 1 72 ? -14.260 1.137 4.758 1.00 86.50 72 LEU A CA 1
ATOM 561 C C . LEU A 1 72 ? -12.757 0.840 4.844 1.00 86.50 72 LEU A C 1
ATOM 563 O O . LEU A 1 72 ? -11.964 1.564 4.246 1.00 86.50 72 LEU A O 1
ATOM 567 N N . ALA A 1 73 ? -12.357 -0.244 5.517 1.00 86.19 73 ALA A N 1
ATOM 568 C CA . ALA A 1 73 ? -10.949 -0.634 5.620 1.00 86.19 73 ALA A CA 1
ATOM 569 C C . ALA A 1 73 ? -10.332 -1.011 4.258 1.00 86.19 73 ALA A C 1
ATOM 571 O O . ALA A 1 73 ? -9.163 -0.721 3.998 1.00 86.19 73 ALA A O 1
ATOM 572 N N . LEU A 1 74 ? -11.116 -1.642 3.378 1.00 88.81 74 LEU A N 1
ATOM 573 C CA . LEU A 1 74 ? -10.688 -2.028 2.030 1.00 88.81 74 LEU A CA 1
ATOM 574 C C . LEU A 1 74 ? -10.801 -0.898 1.004 1.00 88.81 74 LEU A C 1
ATOM 576 O O . LEU A 1 74 ? -10.170 -0.979 -0.049 1.00 88.81 74 LEU A O 1
ATOM 580 N N . LEU A 1 75 ? -11.567 0.154 1.292 1.00 89.75 75 LEU A N 1
ATOM 581 C CA . LEU A 1 75 ? -11.823 1.233 0.343 1.00 89.75 75 LEU A CA 1
ATOM 582 C C . LEU A 1 75 ? -10.530 1.933 -0.091 1.00 89.75 75 LEU A C 1
ATOM 584 O O . LEU A 1 75 ? -10.299 2.112 -1.283 1.00 89.75 75 LEU A O 1
ATOM 588 N N . THR A 1 76 ? -9.664 2.286 0.861 1.00 88.44 76 THR A N 1
ATOM 589 C CA . THR A 1 76 ? -8.401 2.986 0.583 1.00 88.44 76 THR A CA 1
ATOM 590 C C . THR A 1 76 ? -7.479 2.206 -0.356 1.00 88.44 76 THR A C 1
ATOM 592 O O . THR A 1 76 ? -7.137 2.747 -1.410 1.00 88.44 76 THR A O 1
ATOM 595 N N . PRO A 1 77 ? -7.074 0.954 -0.050 1.00 89.50 77 PRO A N 1
ATOM 596 C CA . PRO A 1 77 ? -6.208 0.211 -0.952 1.00 89.50 77 PRO A CA 1
ATOM 597 C C . PRO A 1 77 ? -6.893 -0.009 -2.300 1.00 89.50 77 PRO A C 1
ATOM 599 O O . PRO A 1 77 ? -6.213 0.125 -3.310 1.00 89.50 77 PRO A O 1
ATOM 602 N N . LEU A 1 78 ? -8.218 -0.232 -2.330 1.00 91.00 78 LEU A N 1
ATOM 603 C CA . LEU A 1 78 ? -9.001 -0.405 -3.558 1.00 91.00 78 LEU A CA 1
ATOM 604 C C . LEU A 1 78 ? -8.931 0.817 -4.481 1.00 91.00 78 LEU A C 1
ATOM 606 O O . LEU A 1 78 ? -8.586 0.683 -5.654 1.00 91.00 78 LEU A O 1
ATOM 610 N N . LEU A 1 79 ? -9.185 2.010 -3.943 1.00 92.12 79 LEU A N 1
ATOM 611 C CA . LEU A 1 79 ? -9.105 3.261 -4.696 1.00 92.12 79 LEU A CA 1
ATOM 612 C C . LEU A 1 79 ? -7.686 3.532 -5.197 1.00 92.12 79 LEU A C 1
ATOM 614 O O . LEU A 1 79 ? -7.500 3.855 -6.369 1.00 92.12 79 LEU A O 1
ATOM 618 N N . VAL A 1 80 ? -6.674 3.365 -4.341 1.00 91.12 80 VAL A N 1
ATOM 619 C CA . VAL A 1 80 ? -5.279 3.593 -4.746 1.00 91.12 80 VAL A CA 1
ATOM 620 C C . VAL A 1 80 ? -4.847 2.576 -5.803 1.00 91.12 80 VAL A C 1
ATOM 622 O O . VAL A 1 80 ? -4.172 2.949 -6.757 1.00 91.12 80 VAL A O 1
ATOM 625 N N . GLY A 1 81 ? -5.284 1.322 -5.695 1.00 89.75 81 GLY A N 1
ATOM 626 C CA . GLY A 1 81 ? -5.085 0.303 -6.723 1.00 89.75 81 GLY A CA 1
ATOM 627 C C . GLY A 1 81 ? -5.597 0.719 -8.086 1.00 89.75 81 GLY A C 1
ATOM 628 O O . GLY A 1 81 ? -4.844 0.667 -9.052 1.00 89.75 81 GLY A O 1
ATOM 629 N N . LEU A 1 82 ? -6.844 1.190 -8.150 1.00 91.00 82 LEU A N 1
ATOM 630 C CA . LEU A 1 82 ? -7.451 1.670 -9.392 1.00 91.00 82 LEU A CA 1
ATOM 631 C C . LEU A 1 82 ? -6.696 2.872 -9.970 1.00 91.00 82 LEU A C 1
ATOM 633 O O . LEU A 1 82 ? -6.460 2.935 -11.176 1.00 91.00 82 LEU A O 1
ATOM 637 N N . VAL A 1 83 ? -6.264 3.805 -9.116 1.00 91.00 83 VAL A N 1
ATOM 638 C CA . VAL A 1 83 ? -5.442 4.946 -9.540 1.00 91.00 83 VAL A CA 1
ATOM 639 C C . VAL A 1 83 ? -4.115 4.462 -10.122 1.00 91.00 83 VAL A C 1
ATOM 641 O O . VAL A 1 83 ? -3.780 4.828 -11.248 1.00 91.00 83 VAL A O 1
ATOM 644 N N . VAL A 1 84 ? -3.374 3.608 -9.414 1.00 90.19 84 VAL A N 1
ATOM 645 C CA . VAL A 1 84 ? -2.093 3.074 -9.903 1.00 90.19 84 VAL A CA 1
ATOM 646 C C . VAL A 1 84 ? -2.289 2.278 -11.193 1.00 90.19 84 VAL A C 1
ATOM 648 O O . VAL A 1 84 ? -1.513 2.444 -12.132 1.00 90.19 84 VAL A O 1
ATOM 651 N N . GLU A 1 85 ? -3.341 1.467 -11.281 1.00 90.00 85 GLU A N 1
ATOM 652 C CA . GLU A 1 85 ? -3.683 0.710 -12.483 1.00 90.00 85 GLU A CA 1
ATOM 653 C C . GLU A 1 85 ? -3.958 1.633 -13.676 1.00 90.00 85 GLU A C 1
ATOM 655 O O . GLU A 1 85 ? -3.404 1.412 -14.755 1.00 90.00 85 GLU A O 1
ATOM 660 N N . SER A 1 86 ? -4.719 2.714 -13.478 1.00 89.44 86 SER A N 1
ATOM 661 C CA . SER A 1 86 ? -4.968 3.711 -14.525 1.00 89.44 86 SER A CA 1
ATOM 662 C C . SER A 1 86 ? -3.686 4.422 -14.980 1.00 89.44 86 SER A C 1
ATOM 664 O O . SER A 1 86 ? -3.510 4.704 -16.167 1.00 89.44 86 SER A O 1
ATOM 666 N N . ILE A 1 87 ? -2.754 4.669 -14.052 1.00 90.44 87 ILE A N 1
ATOM 667 C CA . ILE A 1 87 ? -1.480 5.330 -14.340 1.00 90.44 87 ILE A CA 1
ATOM 668 C C . ILE A 1 87 ? -0.566 4.404 -15.138 1.00 90.44 87 ILE A C 1
ATOM 670 O O . ILE A 1 87 ? -0.019 4.839 -16.152 1.00 90.44 87 ILE A O 1
ATOM 674 N N . VAL A 1 88 ? -0.389 3.159 -14.684 1.00 86.69 88 VAL A N 1
ATOM 675 C CA . VAL A 1 88 ? 0.512 2.159 -15.282 1.00 86.69 88 VAL A CA 1
ATOM 676 C C . VAL A 1 88 ? -0.010 1.684 -16.645 1.00 86.69 88 VAL A C 1
ATOM 678 O O . VAL A 1 88 ? 0.772 1.533 -17.591 1.00 86.69 88 VAL A O 1
ATOM 681 N N . GLY A 1 89 ? -1.330 1.535 -16.762 1.00 83.88 89 GLY A N 1
ATOM 682 C CA . GLY A 1 89 ? -2.035 1.114 -17.967 1.00 83.88 89 GLY A CA 1
ATOM 683 C C . GLY A 1 89 ? -2.160 -0.407 -18.109 1.00 83.88 89 GLY A C 1
ATOM 684 O O . GLY A 1 89 ? -1.328 -1.176 -17.625 1.00 83.88 89 GLY A O 1
ATOM 685 N N . ALA A 1 90 ? -3.196 -0.844 -18.835 1.00 80.31 90 ALA A N 1
ATOM 686 C CA . ALA A 1 90 ? -3.534 -2.261 -19.018 1.00 80.31 90 ALA A CA 1
ATOM 687 C C . ALA A 1 90 ? -2.427 -3.079 -19.711 1.00 80.31 90 ALA A C 1
ATOM 689 O O . ALA A 1 90 ? -2.239 -4.251 -19.398 1.00 80.31 90 ALA A O 1
ATOM 690 N N . ALA A 1 91 ? -1.640 -2.445 -20.585 1.00 75.50 91 ALA A N 1
ATOM 691 C CA . ALA A 1 91 ? -0.534 -3.073 -21.313 1.00 75.50 91 ALA A CA 1
ATOM 692 C C . ALA A 1 91 ? 0.673 -3.460 -20.429 1.00 75.50 91 ALA A C 1
ATOM 694 O O . ALA A 1 91 ? 1.670 -3.966 -20.928 1.00 75.50 91 ALA A O 1
ATOM 695 N N . ARG A 1 92 ? 0.630 -3.170 -19.122 1.00 80.00 92 ARG A N 1
ATOM 696 C CA . ARG A 1 92 ? 1.707 -3.427 -18.150 1.00 80.00 92 ARG A CA 1
ATOM 697 C C . ARG A 1 92 ? 1.164 -4.154 -16.918 1.00 80.00 92 ARG A C 1
ATOM 699 O O . ARG A 1 92 ? 1.487 -3.825 -15.773 1.00 80.00 92 ARG A O 1
ATOM 706 N N . SER A 1 93 ? 0.306 -5.143 -17.168 1.00 76.19 93 SER A N 1
ATOM 707 C CA . SER A 1 93 ? -0.464 -5.870 -16.153 1.00 76.19 93 SER A CA 1
ATOM 708 C C . SER A 1 93 ? 0.412 -6.533 -15.081 1.00 76.19 93 SER A C 1
ATOM 710 O O . SER A 1 93 ? 0.012 -6.605 -13.916 1.00 76.19 93 SER A O 1
ATOM 712 N N . ARG A 1 94 ? 1.633 -6.938 -15.456 1.00 77.19 94 ARG A N 1
ATOM 713 C CA . ARG A 1 94 ? 2.644 -7.544 -14.578 1.00 77.19 94 ARG A CA 1
ATOM 714 C C . ARG A 1 94 ? 3.119 -6.627 -13.449 1.00 77.19 94 ARG A C 1
ATOM 716 O O . ARG A 1 94 ? 3.496 -7.105 -12.385 1.00 77.19 94 ARG A O 1
ATOM 723 N N . TYR A 1 95 ? 3.087 -5.309 -13.648 1.00 79.06 95 TYR A N 1
ATOM 724 C CA . TYR A 1 95 ? 3.724 -4.352 -12.734 1.00 79.06 95 TYR A CA 1
ATOM 725 C C . TYR A 1 95 ? 2.737 -3.552 -11.876 1.00 79.06 95 TYR A C 1
ATOM 727 O O . TYR A 1 95 ? 3.156 -2.864 -10.946 1.00 79.06 95 TYR A O 1
ATOM 735 N N . ARG A 1 96 ? 1.432 -3.628 -12.167 1.00 80.75 96 ARG A N 1
ATOM 736 C CA . ARG A 1 96 ? 0.419 -2.685 -11.653 1.00 80.75 96 ARG A CA 1
ATOM 737 C C . ARG A 1 96 ? 0.250 -2.669 -10.127 1.00 80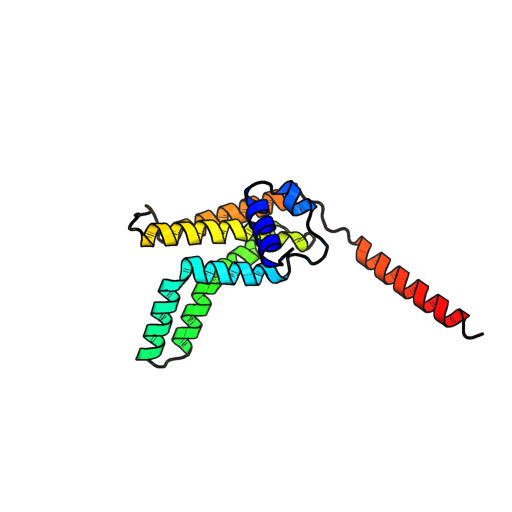.75 96 ARG A C 1
ATOM 739 O O . ARG A 1 96 ? -0.127 -1.642 -9.580 1.00 80.75 96 ARG A O 1
ATOM 746 N N . HIS A 1 97 ? 0.559 -3.766 -9.435 1.00 85.69 97 HIS A N 1
ATOM 747 C CA . HIS A 1 97 ? 0.286 -3.900 -7.993 1.00 85.69 97 HIS A CA 1
ATOM 748 C C . HIS A 1 97 ? 1.490 -3.598 -7.099 1.00 85.69 97 HIS A C 1
ATOM 750 O O . HIS A 1 97 ? 1.326 -3.291 -5.923 1.00 85.69 97 HIS A O 1
ATOM 756 N N . LEU A 1 98 ? 2.707 -3.644 -7.641 1.00 85.81 98 LEU A N 1
ATOM 757 C CA . LEU A 1 98 ? 3.936 -3.442 -6.869 1.00 85.81 98 LEU A CA 1
ATOM 758 C C . LEU A 1 98 ? 4.088 -2.030 -6.279 1.00 85.81 98 LEU A C 1
ATOM 760 O O . LEU A 1 98 ? 4.591 -1.924 -5.161 1.00 85.81 98 LEU A O 1
ATOM 764 N N . PRO A 1 99 ? 3.628 -0.946 -6.934 1.00 89.88 99 PRO A N 1
ATOM 765 C CA . PRO A 1 99 ? 3.666 0.384 -6.329 1.00 89.88 99 PRO A CA 1
ATOM 766 C C . PRO A 1 99 ? 2.883 0.497 -5.018 1.00 89.88 99 PRO A C 1
ATOM 768 O O . PRO A 1 99 ? 3.224 1.322 -4.173 1.00 89.88 99 PRO A O 1
ATOM 771 N N . LEU A 1 100 ? 1.869 -0.349 -4.812 1.00 89.56 100 LEU A N 1
ATOM 772 C CA . LEU A 1 100 ? 1.061 -0.340 -3.591 1.00 89.56 100 LEU A CA 1
ATOM 773 C C . LEU A 1 100 ? 1.865 -0.722 -2.356 1.00 89.56 100 LEU A C 1
ATOM 775 O O . LEU A 1 100 ? 1.480 -0.342 -1.256 1.00 89.56 100 LEU A O 1
ATOM 779 N N . VAL A 1 101 ? 3.002 -1.405 -2.518 1.00 91.06 101 VAL A N 1
ATOM 780 C CA . VAL A 1 101 ? 3.922 -1.693 -1.412 1.00 91.06 101 VAL A CA 1
ATOM 781 C C . VAL A 1 101 ? 4.295 -0.407 -0.667 1.00 91.06 101 VAL A C 1
ATOM 783 O O . VAL A 1 101 ? 4.353 -0.422 0.559 1.00 91.06 101 VAL A O 1
ATOM 786 N N . ALA A 1 102 ? 4.472 0.715 -1.375 1.00 90.94 102 ALA A N 1
ATOM 787 C CA . ALA A 1 102 ? 4.777 1.999 -0.746 1.00 90.94 102 ALA A CA 1
ATOM 788 C C . ALA A 1 102 ? 3.624 2.493 0.142 1.00 90.94 102 ALA A C 1
ATOM 790 O O . ALA A 1 102 ? 3.860 2.920 1.271 1.00 90.94 102 ALA A O 1
ATOM 791 N N . LEU A 1 103 ? 2.378 2.369 -0.329 1.00 92.75 103 LEU A N 1
ATOM 792 C CA . LEU A 1 103 ? 1.190 2.683 0.468 1.00 92.75 103 LEU A CA 1
ATOM 793 C C . LEU A 1 103 ? 1.132 1.822 1.731 1.00 92.75 103 LEU A C 1
ATOM 795 O O . LEU A 1 103 ? 0.989 2.361 2.827 1.00 92.75 103 LEU A O 1
ATOM 799 N N . VAL A 1 104 ? 1.255 0.500 1.573 1.00 91.94 104 VAL A N 1
ATOM 800 C CA . VAL A 1 104 ? 1.210 -0.448 2.693 1.00 91.94 104 VAL A CA 1
ATOM 801 C C . VAL A 1 104 ? 2.284 -0.109 3.718 1.00 91.94 104 VAL A C 1
ATOM 803 O O . VAL A 1 104 ? 1.985 -0.023 4.907 1.00 91.94 104 VAL A O 1
ATOM 806 N N . LEU A 1 105 ? 3.516 0.126 3.264 1.00 92.62 105 LEU A N 1
ATOM 807 C CA . LEU A 1 105 ? 4.643 0.442 4.130 1.00 92.62 105 LEU A CA 1
ATOM 808 C C . LEU A 1 105 ? 4.398 1.732 4.919 1.00 92.62 105 LEU A C 1
ATOM 810 O O . LEU A 1 105 ? 4.474 1.712 6.144 1.00 92.62 105 LEU A O 1
ATOM 814 N N . VAL A 1 106 ? 4.080 2.839 4.239 1.00 92.38 106 VAL A N 1
ATOM 815 C CA . VAL A 1 106 ? 3.910 4.148 4.889 1.00 92.38 106 VAL A CA 1
ATOM 816 C C . VAL A 1 106 ? 2.753 4.120 5.884 1.00 92.38 106 VAL A C 1
ATOM 818 O O . VAL A 1 106 ? 2.917 4.564 7.020 1.00 92.38 106 VAL A O 1
ATOM 821 N N . ALA A 1 107 ? 1.604 3.563 5.491 1.00 90.88 107 ALA A N 1
ATOM 822 C CA . ALA A 1 107 ? 0.436 3.484 6.361 1.00 90.88 107 ALA A CA 1
ATOM 823 C C . ALA A 1 107 ? 0.696 2.592 7.587 1.00 90.88 107 ALA A C 1
ATOM 825 O O . ALA A 1 107 ? 0.352 2.968 8.706 1.00 90.88 107 ALA A O 1
ATOM 826 N N . THR A 1 108 ? 1.360 1.447 7.398 1.00 89.62 108 THR A N 1
ATOM 827 C CA . THR A 1 108 ? 1.684 0.523 8.497 1.00 89.62 108 THR A CA 1
ATOM 828 C C . THR A 1 108 ? 2.702 1.131 9.458 1.00 89.62 108 THR A C 1
ATOM 830 O O . THR A 1 108 ? 2.502 1.097 10.668 1.00 89.62 108 THR A O 1
ATOM 833 N N . VAL A 1 109 ? 3.777 1.737 8.942 1.00 91.56 109 VAL A N 1
ATOM 834 C CA . VAL A 1 109 ? 4.803 2.381 9.778 1.00 91.56 109 VAL A CA 1
ATOM 835 C C . VAL A 1 109 ? 4.203 3.536 10.572 1.00 91.56 109 VAL A C 1
ATOM 837 O O . VAL A 1 109 ? 4.442 3.640 11.771 1.00 91.56 109 VAL A O 1
ATOM 840 N N . ALA A 1 110 ? 3.385 4.378 9.941 1.00 90.69 110 ALA A N 1
ATOM 841 C CA . ALA A 1 110 ? 2.723 5.470 10.642 1.00 90.69 110 ALA A CA 1
ATOM 842 C C . ALA A 1 110 ? 1.765 4.971 11.731 1.00 90.69 110 ALA A C 1
ATOM 844 O O . ALA A 1 110 ? 1.712 5.563 12.808 1.00 90.69 110 ALA A O 1
ATOM 845 N N . ASN A 1 111 ? 1.034 3.881 11.476 1.00 89.00 111 ASN A N 1
ATOM 846 C CA . ASN A 1 111 ? 0.171 3.272 12.481 1.00 89.00 111 ASN A CA 1
ATOM 847 C C . ASN A 1 111 ? 0.981 2.738 13.675 1.00 89.00 111 ASN A C 1
ATOM 849 O O . ASN A 1 111 ? 0.664 3.047 14.820 1.00 89.00 111 ASN A O 1
ATOM 853 N N . LEU A 1 112 ? 2.090 2.037 13.421 1.00 88.94 112 LEU A N 1
ATOM 854 C CA . LEU A 1 112 ? 2.992 1.558 14.475 1.00 88.94 112 LEU A CA 1
ATOM 855 C C . LEU A 1 112 ? 3.595 2.707 15.296 1.00 88.94 112 LEU A C 1
ATOM 857 O O . LEU A 1 112 ? 3.665 2.621 16.519 1.00 88.94 112 LEU A O 1
ATOM 861 N N . LEU A 1 113 ? 3.993 3.803 14.646 1.00 90.31 113 LEU A N 1
ATOM 862 C CA . LEU A 1 113 ? 4.494 4.995 15.334 1.00 90.31 113 LEU A CA 1
ATOM 863 C C . LEU A 1 113 ? 3.422 5.616 16.240 1.00 90.31 113 LEU A C 1
ATOM 865 O O . LEU A 1 113 ? 3.713 5.972 17.382 1.00 90.31 113 LEU A O 1
ATOM 869 N N . ARG A 1 114 ? 2.169 5.689 15.777 1.00 87.81 114 ARG A N 1
ATOM 870 C CA . ARG A 1 114 ? 1.043 6.169 16.596 1.00 87.81 114 ARG A CA 1
ATOM 871 C C . ARG A 1 114 ? 0.805 5.281 17.817 1.00 87.81 114 ARG A C 1
ATOM 873 O O . ARG A 1 114 ? 0.603 5.812 18.904 1.00 87.81 114 ARG A O 1
ATOM 880 N N . GLN A 1 115 ? 0.902 3.960 17.667 1.00 86.62 115 GLN A N 1
ATOM 881 C CA . GLN A 1 115 ? 0.791 3.013 18.787 1.00 86.62 115 GLN A CA 1
ATOM 882 C C . GLN A 1 115 ? 1.902 3.187 19.832 1.00 86.62 115 GLN A C 1
ATOM 884 O O . GLN A 1 115 ? 1.696 2.899 21.006 1.00 86.62 115 GLN A O 1
ATOM 889 N N . GLN A 1 116 ? 3.062 3.711 19.429 1.00 91.31 116 GLN A N 1
ATOM 890 C CA . GLN A 1 116 ? 4.167 4.066 20.328 1.00 91.31 116 GLN A CA 1
ATOM 891 C C . GLN A 1 116 ? 4.027 5.472 20.940 1.00 91.31 116 GLN A C 1
ATOM 893 O O . GLN A 1 116 ? 4.934 5.937 21.627 1.00 91.31 116 GLN A O 1
ATOM 898 N N . GLY A 1 117 ? 2.911 6.167 20.698 1.00 89.19 117 GLY A N 1
ATOM 899 C CA . GLY A 1 117 ? 2.659 7.517 21.206 1.00 89.19 117 GLY A CA 1
ATOM 900 C C . GLY A 1 117 ? 3.310 8.633 20.386 1.00 89.19 117 GLY A C 1
ATOM 901 O O . GLY A 1 117 ? 3.295 9.789 20.810 1.00 89.19 117 GLY A O 1
ATOM 902 N N . VAL A 1 118 ? 3.865 8.331 19.207 1.00 91.69 118 VAL A N 1
ATOM 903 C CA . VAL A 1 118 ? 4.428 9.355 18.321 1.00 91.69 118 VAL A CA 1
ATOM 904 C C . VAL A 1 118 ? 3.290 10.136 17.669 1.00 91.69 118 VAL A C 1
ATOM 906 O O . VAL A 1 118 ? 2.510 9.609 16.871 1.00 91.69 118 VAL A O 1
ATOM 909 N N . VAL A 1 119 ? 3.211 11.427 17.987 1.00 87.50 119 VAL A N 1
ATOM 910 C CA . VAL A 1 119 ? 2.239 12.339 17.380 1.00 87.50 119 VAL A CA 1
ATOM 911 C C . VAL A 1 119 ? 2.742 12.740 15.999 1.00 87.50 119 VAL A C 1
ATOM 913 O O . VAL A 1 119 ? 3.696 13.503 15.866 1.00 87.50 119 VAL A O 1
ATOM 916 N N . ILE A 1 120 ? 2.091 12.225 14.959 1.00 84.31 120 ILE A N 1
ATOM 917 C CA . ILE A 1 120 ? 2.344 12.648 13.580 1.00 84.31 120 ILE A CA 1
ATOM 918 C C . ILE A 1 120 ? 1.524 13.922 13.336 1.00 84.31 120 ILE A C 1
ATOM 920 O O . ILE A 1 120 ? 0.293 13.842 13.353 1.00 84.31 120 ILE A O 1
ATOM 924 N N . PRO A 1 121 ? 2.159 15.090 13.129 1.00 86.81 121 PRO A N 1
ATOM 925 C CA . PRO A 1 121 ? 1.432 16.328 12.888 1.00 86.81 121 PRO A CA 1
ATOM 926 C C . PRO A 1 121 ? 0.667 16.264 11.559 1.00 86.81 121 PRO A C 1
ATOM 928 O O . PRO A 1 121 ? 1.176 15.761 10.557 1.00 86.81 121 PRO A O 1
ATOM 931 N N . GLY A 1 122 ? -0.551 16.810 11.549 1.00 86.31 122 GLY A N 1
ATOM 932 C CA . GLY A 1 122 ? -1.398 16.910 10.359 1.00 86.31 122 GLY A CA 1
ATOM 933 C C . GLY A 1 122 ? -2.680 16.069 10.426 1.00 86.31 122 GLY A C 1
ATOM 934 O O . GLY A 1 122 ? -3.072 15.602 11.497 1.00 86.31 122 GLY A O 1
ATOM 935 N N . PRO A 1 123 ? -3.389 15.912 9.292 1.00 87.31 123 PRO A N 1
ATOM 936 C CA . PRO A 1 123 ? -4.653 15.190 9.252 1.00 87.31 123 PRO A CA 1
ATOM 937 C C . PRO A 1 123 ? -4.466 13.690 9.511 1.00 87.31 123 PRO A C 1
ATOM 939 O O . PRO A 1 123 ? -3.437 13.100 9.181 1.00 87.31 123 PRO A O 1
ATOM 942 N N . ARG A 1 124 ? -5.512 13.040 10.042 1.00 82.31 124 ARG A N 1
ATOM 943 C CA . ARG A 1 124 ? -5.508 11.597 10.350 1.00 82.31 124 ARG A CA 1
ATOM 944 C C . ARG A 1 124 ? -5.109 10.734 9.145 1.00 82.31 124 ARG A C 1
ATOM 946 O O . ARG A 1 124 ? -4.392 9.758 9.347 1.00 82.31 124 ARG A O 1
ATOM 953 N N . TYR A 1 125 ? -5.508 11.152 7.942 1.00 84.56 125 TYR A N 1
ATOM 954 C CA . TYR A 1 125 ? -5.279 10.463 6.666 1.00 84.56 125 TYR A CA 1
ATOM 955 C C . TYR A 1 125 ? -3.940 10.801 5.983 1.00 84.56 125 TYR A C 1
ATOM 957 O O . TYR A 1 125 ? -3.707 10.412 4.840 1.00 84.56 125 TYR A O 1
ATOM 965 N N . LEU A 1 126 ? -3.070 11.585 6.632 1.00 89.50 126 LEU A N 1
ATOM 966 C CA . LEU A 1 126 ? -1.792 12.009 6.054 1.00 89.50 126 LEU A CA 1
ATOM 967 C C . LEU A 1 126 ? -0.892 10.827 5.644 1.00 89.50 126 LEU A C 1
ATOM 969 O O . LEU A 1 126 ? -0.355 10.873 4.536 1.00 89.50 126 LEU A O 1
ATOM 973 N N . PRO A 1 127 ? -0.733 9.757 6.449 1.00 90.19 127 PRO A N 1
ATOM 974 C CA . PRO A 1 127 ? 0.053 8.596 6.037 1.00 90.19 127 PRO A CA 1
ATOM 975 C C . PRO A 1 127 ? -0.483 7.915 4.777 1.00 90.19 127 PRO A C 1
ATOM 977 O O . PRO A 1 127 ? 0.289 7.564 3.889 1.00 90.19 127 PRO A O 1
ATOM 980 N N . GLU A 1 128 ? -1.800 7.764 4.669 1.00 89.50 128 GLU A N 1
ATOM 981 C CA . GLU A 1 128 ? -2.454 7.176 3.505 1.00 89.50 128 GLU A CA 1
ATOM 982 C C . GLU A 1 128 ? -2.278 8.066 2.272 1.00 89.50 128 GLU A C 1
ATOM 984 O O . GLU A 1 128 ? -1.973 7.557 1.195 1.00 89.50 128 GLU A O 1
ATOM 989 N N . MET A 1 129 ? -2.385 9.391 2.425 1.00 92.19 129 MET A N 1
ATOM 990 C CA . MET A 1 129 ? -2.119 10.347 1.345 1.00 92.19 129 MET A CA 1
ATOM 991 C C . MET A 1 129 ? -0.667 10.277 0.863 1.00 92.19 129 MET A C 1
ATOM 993 O O . MET A 1 129 ? -0.425 10.229 -0.342 1.00 92.19 129 MET A O 1
ATOM 997 N N . LEU A 1 130 ? 0.301 10.236 1.784 1.00 93.31 130 LEU A N 1
ATOM 998 C CA . LEU A 1 130 ? 1.723 10.113 1.451 1.00 93.31 130 LEU A CA 1
ATOM 999 C C . LEU A 1 130 ? 2.025 8.777 0.771 1.00 93.31 130 LEU A C 1
ATOM 1001 O O . LEU A 1 130 ? 2.703 8.739 -0.256 1.00 93.31 130 LEU A O 1
ATOM 1005 N N . GLY A 1 131 ? 1.484 7.687 1.311 1.00 92.19 131 GLY A N 1
ATOM 1006 C CA . GLY A 1 131 ? 1.614 6.357 0.733 1.00 92.19 131 GLY A CA 1
ATOM 1007 C C . GLY A 1 131 ? 1.001 6.265 -0.667 1.00 92.19 131 GLY A C 1
ATOM 1008 O O . GLY A 1 131 ? 1.617 5.702 -1.571 1.00 92.19 131 GLY A O 1
ATOM 1009 N N . ALA A 1 132 ? -0.170 6.871 -0.879 1.00 92.44 132 ALA A N 1
ATOM 1010 C CA . ALA A 1 132 ? -0.837 6.923 -2.177 1.00 92.44 132 ALA A CA 1
ATOM 1011 C C . ALA A 1 132 ? -0.065 7.780 -3.187 1.00 92.44 132 ALA A C 1
ATOM 1013 O O . ALA A 1 132 ? 0.117 7.363 -4.330 1.00 92.44 132 ALA A O 1
ATOM 1014 N N . ALA A 1 133 ? 0.440 8.945 -2.769 1.00 94.69 133 ALA A N 1
ATOM 1015 C CA . ALA A 1 133 ? 1.267 9.805 -3.610 1.00 94.69 133 ALA A CA 1
ATOM 1016 C C . ALA A 1 133 ? 2.558 9.093 -4.038 1.00 94.69 133 ALA A C 1
ATOM 1018 O O . ALA A 1 133 ? 2.944 9.148 -5.207 1.00 94.69 133 ALA A O 1
ATOM 1019 N N . TRP A 1 134 ? 3.194 8.362 -3.120 1.00 94.00 134 TRP A N 1
ATOM 1020 C CA . TRP A 1 134 ? 4.381 7.573 -3.432 1.00 94.00 134 TRP A CA 1
ATOM 1021 C C . TRP A 1 134 ? 4.056 6.415 -4.384 1.00 94.00 134 TRP A C 1
ATOM 1023 O O . TRP A 1 134 ? 4.741 6.241 -5.393 1.00 94.00 134 TRP A O 1
ATOM 1033 N N . ALA A 1 135 ? 2.976 5.673 -4.134 1.00 92.81 135 ALA A N 1
ATOM 1034 C CA . ALA A 1 135 ? 2.516 4.613 -5.028 1.00 92.81 135 ALA A CA 1
ATOM 1035 C C . ALA A 1 135 ? 2.207 5.148 -6.440 1.00 92.81 135 ALA A C 1
ATOM 1037 O O . ALA A 1 135 ? 2.628 4.560 -7.436 1.00 92.81 135 ALA A O 1
ATOM 1038 N N . ALA A 1 136 ? 1.546 6.303 -6.551 1.00 91.75 136 ALA A N 1
ATOM 1039 C CA . ALA A 1 136 ? 1.290 6.959 -7.830 1.00 91.75 136 ALA A CA 1
ATOM 1040 C C . ALA A 1 136 ? 2.594 7.379 -8.530 1.00 91.75 136 ALA A C 1
ATOM 1042 O O . ALA A 1 136 ? 2.766 7.117 -9.721 1.00 91.75 136 ALA A O 1
ATOM 1043 N N . GLY A 1 137 ? 3.543 7.965 -7.791 1.00 92.12 137 GLY A N 1
ATOM 1044 C CA . GLY A 1 137 ? 4.863 8.333 -8.308 1.00 92.12 137 GLY A CA 1
ATOM 1045 C C . GLY A 1 137 ? 5.643 7.130 -8.845 1.00 92.12 137 GLY A C 1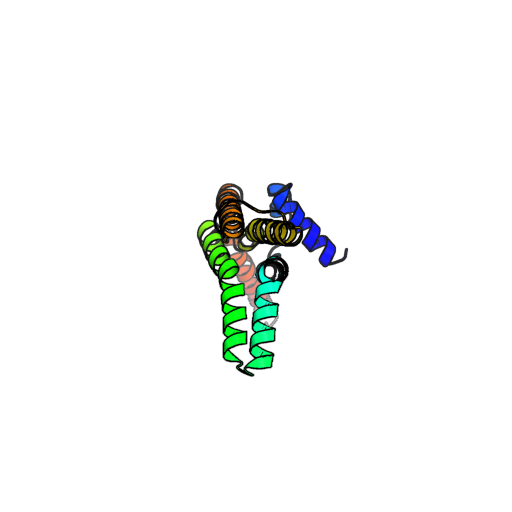
ATOM 1046 O O . GLY A 1 137 ? 6.193 7.188 -9.947 1.00 92.12 137 GLY A O 1
ATOM 1047 N N . LEU A 1 138 ? 5.619 6.008 -8.119 1.00 88.56 138 LEU A N 1
ATOM 1048 C CA . LEU A 1 138 ? 6.172 4.736 -8.586 1.00 88.56 138 LEU A CA 1
ATOM 1049 C C . LEU A 1 138 ? 5.443 4.237 -9.838 1.00 88.56 138 LEU A C 1
ATOM 1051 O O . LEU A 1 138 ? 6.104 3.830 -10.786 1.00 88.56 138 LEU A O 1
ATOM 1055 N N . GLY A 1 139 ? 4.113 4.326 -9.898 1.00 89.31 139 GLY A N 1
ATOM 1056 C CA . GLY A 1 139 ? 3.334 3.971 -11.088 1.00 89.31 139 GLY A CA 1
ATOM 1057 C C . GLY A 1 139 ? 3.736 4.774 -12.332 1.00 89.31 139 GLY A C 1
ATOM 1058 O O . GLY A 1 139 ? 3.975 4.195 -13.395 1.00 89.31 139 GLY A O 1
ATOM 1059 N N . VAL A 1 140 ? 3.890 6.098 -12.201 1.00 91.44 140 VAL A N 1
ATOM 1060 C CA . VAL A 1 140 ? 4.359 6.976 -13.292 1.00 91.44 140 VAL A CA 1
ATOM 1061 C C . VAL A 1 140 ? 5.770 6.590 -13.726 1.00 91.44 140 VAL A C 1
ATOM 1063 O O . VAL A 1 140 ? 6.062 6.524 -14.923 1.00 91.44 140 VAL A O 1
ATOM 1066 N N . TRP A 1 141 ? 6.651 6.324 -12.763 1.00 92.00 141 TRP A N 1
ATOM 1067 C CA . TRP A 1 141 ? 8.017 5.911 -13.048 1.00 92.00 141 TRP A CA 1
ATOM 1068 C C . TRP A 1 141 ? 8.065 4.556 -13.769 1.00 92.00 141 TRP A C 1
ATOM 1070 O O . TRP A 1 141 ? 8.750 4.448 -14.784 1.00 92.00 141 TRP A O 1
ATOM 1080 N N . ILE A 1 142 ? 7.287 3.560 -13.328 1.00 87.50 142 ILE A N 1
ATOM 1081 C CA . ILE A 1 142 ? 7.185 2.243 -13.980 1.00 87.50 142 ILE A CA 1
ATOM 1082 C C . ILE A 1 142 ? 6.701 2.400 -15.417 1.00 87.50 142 ILE A C 1
ATOM 1084 O O . ILE A 1 142 ? 7.305 1.837 -16.326 1.00 87.50 142 ILE A O 1
ATOM 1088 N N . ARG A 1 143 ? 5.659 3.207 -15.646 1.00 87.00 143 ARG A N 1
ATOM 1089 C CA . ARG A 1 143 ? 5.146 3.466 -16.997 1.00 87.00 143 ARG A CA 1
ATOM 1090 C C . ARG A 1 143 ? 6.212 4.036 -17.933 1.00 87.00 143 ARG A C 1
ATOM 1092 O O . ARG A 1 143 ? 6.206 3.702 -19.114 1.00 87.00 143 ARG A O 1
ATOM 1099 N N . LYS A 1 144 ? 7.101 4.893 -17.424 1.00 88.00 144 LYS A N 1
ATOM 1100 C CA . LYS A 1 144 ? 8.208 5.469 -18.203 1.00 88.00 144 LYS A CA 1
ATOM 1101 C C . LYS A 1 144 ? 9.380 4.502 -18.381 1.00 88.00 144 LYS A C 1
ATOM 1103 O O . LYS A 1 144 ? 10.051 4.559 -19.402 1.00 88.00 144 LYS A O 1
ATOM 1108 N N . ALA A 1 145 ? 9.661 3.675 -17.379 1.00 85.44 145 ALA A N 1
ATOM 1109 C CA . ALA A 1 145 ? 10.875 2.868 -17.317 1.00 85.44 145 ALA A CA 1
ATOM 1110 C C . ALA A 1 145 ? 10.725 1.458 -17.903 1.00 85.44 145 ALA A C 1
ATOM 1112 O O . ALA A 1 145 ? 11.742 0.857 -18.238 1.00 85.44 145 ALA A O 1
ATOM 1113 N N . MET A 1 146 ? 9.502 0.924 -17.987 1.00 82.88 146 MET A N 1
ATOM 1114 C CA . MET A 1 146 ? 9.251 -0.459 -18.394 1.00 82.88 146 MET A CA 1
ATOM 1115 C C . MET A 1 146 ? 8.526 -0.542 -19.742 1.00 82.88 146 MET A C 1
ATOM 1117 O O . MET A 1 146 ? 7.562 0.207 -19.972 1.00 82.88 146 MET A O 1
ATOM 1121 N N . PRO A 1 147 ? 8.949 -1.464 -20.627 1.00 78.88 147 PRO A N 1
ATOM 1122 C CA . PRO A 1 147 ? 8.256 -1.710 -21.883 1.00 78.88 147 PRO A CA 1
ATOM 1123 C C . PRO A 1 147 ? 6.824 -2.196 -21.622 1.00 78.88 147 PRO A C 1
ATOM 1125 O O . PRO A 1 147 ? 6.502 -2.703 -20.543 1.00 78.88 147 PRO A O 1
ATOM 1128 N N . ALA A 1 148 ? 5.940 -1.965 -22.591 1.00 78.25 148 ALA A N 1
ATOM 1129 C CA . ALA A 1 148 ? 4.641 -2.625 -22.587 1.00 78.25 148 ALA A CA 1
ATOM 1130 C C . ALA A 1 148 ? 4.854 -4.130 -22.811 1.00 78.25 148 ALA A C 1
ATOM 1132 O O . ALA A 1 148 ? 5.818 -4.519 -23.464 1.00 78.25 148 ALA A O 1
ATOM 1133 N N . GLU A 1 149 ? 3.988 -4.975 -22.254 1.00 69.00 149 GLU A N 1
ATOM 1134 C CA . GLU A 1 149 ? 3.945 -6.380 -22.655 1.00 69.00 149 GLU A CA 1
ATOM 1135 C C . GLU A 1 149 ? 3.484 -6.404 -24.118 1.00 69.00 149 GLU A C 1
ATOM 1137 O O . GLU A 1 149 ? 2.328 -6.094 -24.411 1.00 69.00 149 GLU A O 1
ATOM 1142 N N . ASP A 1 150 ? 4.412 -6.669 -25.041 1.00 57.47 150 ASP A N 1
ATOM 1143 C CA . ASP A 1 150 ? 4.115 -6.751 -26.467 1.00 57.47 150 ASP A CA 1
ATOM 1144 C C . ASP A 1 150 ? 3.012 -7.791 -26.704 1.00 57.47 150 ASP A C 1
ATOM 1146 O O . ASP A 1 150 ? 3.053 -8.906 -26.179 1.00 57.47 150 ASP A O 1
ATOM 1150 N N . ALA A 1 151 ? 2.040 -7.447 -27.548 1.00 50.38 151 ALA A N 1
ATOM 1151 C CA . ALA A 1 151 ? 0.946 -8.317 -27.986 1.00 50.38 151 ALA A CA 1
ATOM 1152 C C . ALA A 1 151 ? 1.405 -9.571 -28.778 1.00 50.38 151 ALA A C 1
ATOM 1154 O O . ALA A 1 151 ? 0.579 -10.255 -29.371 1.00 50.38 151 ALA A O 1
ATOM 1155 N N . GLY A 1 152 ? 2.703 -9.896 -28.785 1.00 43.16 152 GLY A N 1
ATOM 1156 C CA . GLY A 1 152 ? 3.302 -11.008 -29.530 1.00 43.16 152 GLY A CA 1
ATOM 1157 C C . GLY A 1 152 ? 3.149 -12.391 -28.885 1.00 43.16 152 GLY A C 1
ATOM 1158 O O . GLY A 1 152 ? 3.472 -13.390 -29.517 1.00 43.16 152 GLY A O 1
ATOM 1159 N N . GLY A 1 153 ? 2.641 -12.483 -27.651 1.00 43.69 153 GLY A N 1
ATOM 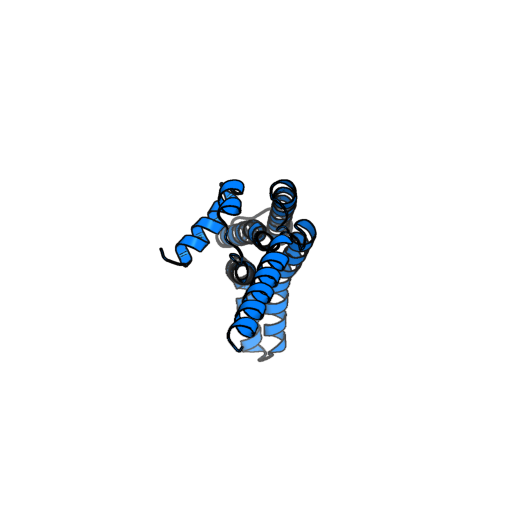1160 C CA . GLY A 1 153 ? 2.324 -13.776 -27.024 1.00 43.69 153 GLY A CA 1
ATOM 1161 C C . GLY A 1 153 ? 1.027 -14.409 -27.542 1.00 43.69 153 GLY A C 1
ATOM 1162 O O . GLY A 1 153 ? 0.906 -15.627 -27.572 1.00 43.69 153 GLY A O 1
ATOM 1163 N N . ALA A 1 154 ? 0.071 -13.590 -27.994 1.00 46.19 154 ALA A N 1
ATOM 1164 C CA . ALA A 1 154 ? -1.201 -14.081 -28.524 1.00 46.19 154 ALA A CA 1
ATOM 1165 C C . ALA A 1 154 ? -1.070 -14.659 -29.943 1.00 46.19 154 ALA A C 1
ATOM 1167 O O . ALA A 1 154 ? -1.847 -15.541 -30.298 1.00 46.19 154 ALA A O 1
ATOM 1168 N N . ASP A 1 155 ? -0.089 -14.197 -30.726 1.00 45.62 155 ASP A N 1
ATOM 1169 C CA . ASP A 1 155 ? 0.217 -14.776 -32.040 1.00 45.62 155 ASP A CA 1
ATOM 1170 C C . ASP A 1 155 ? 1.006 -16.080 -31.920 1.00 45.62 155 ASP A C 1
ATOM 1172 O O . ASP A 1 155 ? 0.685 -17.027 -32.622 1.00 45.62 155 ASP A O 1
ATOM 1176 N N . GLN A 1 156 ? 1.939 -16.211 -30.969 1.00 48.06 156 GLN A N 1
ATOM 1177 C CA . GLN A 1 156 ? 2.670 -17.475 -30.785 1.00 48.06 156 GLN A CA 1
ATOM 1178 C C . GLN A 1 156 ? 1.794 -18.614 -30.243 1.00 48.06 156 GLN A C 1
ATOM 1180 O O . GLN A 1 156 ? 2.015 -19.774 -30.593 1.00 48.06 156 GLN A O 1
ATOM 1185 N N . ASP A 1 157 ? 0.789 -18.306 -29.417 1.00 50.25 157 ASP A N 1
ATOM 1186 C CA . ASP A 1 157 ? -0.186 -19.306 -28.967 1.00 50.25 157 ASP A CA 1
ATOM 1187 C C . ASP A 1 157 ? -1.186 -19.672 -30.076 1.00 50.25 157 ASP A C 1
ATOM 1189 O O . ASP A 1 157 ? -1.600 -20.827 -30.158 1.00 50.25 157 ASP A O 1
ATOM 1193 N N . LYS A 1 158 ? -1.535 -18.743 -30.977 1.00 51.19 158 LYS A N 1
ATOM 1194 C CA . LYS A 1 158 ? -2.349 -19.059 -32.164 1.00 51.19 158 LYS A CA 1
ATOM 1195 C C . LYS A 1 158 ? -1.572 -19.874 -33.194 1.00 51.19 158 LYS A C 1
ATOM 1197 O O . LYS A 1 158 ? -2.083 -20.889 -33.651 1.00 51.19 158 LYS A O 1
ATOM 1202 N N . GLU A 1 159 ? -0.327 -19.499 -33.470 1.00 50.16 159 GLU A N 1
ATOM 1203 C CA . GLU A 1 159 ? 0.556 -20.186 -34.415 1.00 50.16 159 GLU A CA 1
ATOM 1204 C C . GLU A 1 159 ? 0.898 -21.604 -33.927 1.00 50.16 159 GLU A C 1
ATOM 1206 O O . GLU A 1 159 ? 0.875 -22.552 -34.709 1.00 50.16 159 GLU A O 1
ATOM 1211 N N . LYS A 1 160 ? 1.095 -21.818 -32.615 1.00 53.66 160 LYS A N 1
ATOM 1212 C CA . LYS A 1 160 ? 1.231 -23.177 -32.050 1.00 53.66 160 LYS A CA 1
ATOM 1213 C C . LYS A 1 160 ? -0.047 -24.008 -32.128 1.00 53.66 160 LYS A C 1
ATOM 1215 O O . LYS A 1 160 ? 0.049 -25.225 -32.304 1.00 53.66 160 LYS A O 1
ATOM 1220 N N . VAL A 1 161 ? -1.218 -23.393 -31.962 1.00 59.12 161 VAL A N 1
ATOM 1221 C CA . VAL A 1 161 ? -2.509 -24.093 -32.057 1.00 59.12 161 VAL A CA 1
ATOM 1222 C C . VAL A 1 161 ? -2.833 -24.457 -33.508 1.00 59.12 161 VAL A C 1
ATOM 1224 O O . VAL A 1 161 ? -3.286 -25.574 -33.737 1.00 59.12 161 VAL A O 1
ATOM 1227 N N . GLU A 1 162 ? -2.542 -23.591 -34.482 1.00 58.59 162 GLU A N 1
ATOM 1228 C CA . GLU A 1 162 ? -2.668 -23.913 -35.914 1.00 58.59 162 GLU A CA 1
ATOM 1229 C C . GLU A 1 162 ? -1.666 -24.991 -36.338 1.00 58.59 162 GLU A C 1
ATOM 1231 O O . GLU A 1 162 ? -2.073 -26.017 -36.873 1.00 58.59 162 GLU A O 1
ATOM 1236 N N . THR A 1 163 ? -0.389 -24.865 -35.964 1.00 58.22 163 THR A N 1
ATOM 1237 C CA . THR A 1 163 ? 0.632 -25.870 -36.321 1.00 58.22 163 THR A CA 1
ATOM 1238 C C . THR A 1 163 ? 0.335 -27.250 -35.710 1.00 58.22 163 THR A C 1
ATOM 1240 O O . THR A 1 163 ? 0.613 -28.283 -36.318 1.00 58.22 163 THR A O 1
ATOM 1243 N N . SER A 1 164 ? -0.258 -27.298 -34.509 1.00 59.28 164 SER A N 1
ATOM 1244 C CA . SER A 1 164 ? -0.667 -28.563 -33.871 1.00 59.28 164 SER A CA 1
ATOM 1245 C C . SER A 1 164 ? -1.943 -29.156 -34.478 1.00 59.28 164 SER A C 1
ATOM 1247 O O . SER A 1 164 ? -2.145 -30.366 -34.401 1.00 59.28 164 SER A O 1
ATOM 1249 N N . ARG A 1 165 ? -2.809 -28.321 -35.064 1.00 58.81 165 ARG A N 1
ATOM 1250 C CA . ARG A 1 165 ? -4.037 -28.749 -35.741 1.00 58.81 165 ARG A CA 1
ATOM 1251 C C . ARG A 1 165 ? -3.733 -29.309 -37.130 1.00 58.81 165 ARG A C 1
ATOM 1253 O O . ARG A 1 165 ? -4.220 -30.389 -37.447 1.00 58.81 165 ARG A O 1
ATOM 1260 N N . ASP A 1 166 ? -2.852 -28.655 -37.879 1.00 59.47 166 ASP A N 1
ATOM 1261 C CA . ASP A 1 166 ? -2.427 -29.115 -39.206 1.00 59.47 166 ASP A CA 1
ATOM 1262 C C . ASP A 1 166 ? -1.634 -30.430 -39.122 1.00 59.47 166 ASP A C 1
ATOM 1264 O O . ASP A 1 166 ? -1.827 -31.341 -39.924 1.00 59.47 166 ASP A O 1
ATOM 1268 N N . ALA A 1 167 ? -0.801 -30.600 -38.088 1.00 58.25 167 ALA A N 1
ATOM 1269 C CA . ALA A 1 167 ? -0.090 -31.859 -37.849 1.00 58.25 167 ALA A CA 1
ATOM 1270 C C . ALA A 1 167 ? -1.024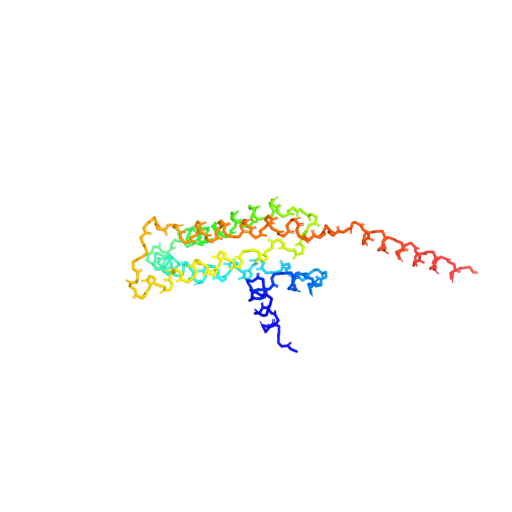 -33.037 -37.498 1.00 58.25 167 ALA A C 1
ATOM 1272 O O . ALA A 1 167 ? -0.672 -34.192 -37.741 1.00 58.25 167 ALA A O 1
ATOM 1273 N N . ALA A 1 168 ? -2.203 -32.766 -36.929 1.00 59.31 168 ALA A N 1
ATOM 1274 C CA . ALA A 1 168 ? -3.188 -33.793 -36.599 1.00 59.31 168 ALA A CA 1
ATOM 1275 C C . ALA A 1 168 ? -4.022 -34.228 -37.819 1.00 59.31 168 ALA A C 1
ATOM 1277 O O . ALA A 1 168 ? -4.411 -35.391 -37.890 1.00 59.31 168 ALA A O 1
ATOM 1278 N N . GLU A 1 169 ? -4.262 -33.339 -38.789 1.00 57.84 169 GLU A N 1
ATOM 1279 C CA . GLU A 1 169 ? -4.991 -33.678 -40.024 1.00 57.84 169 GLU A CA 1
ATOM 1280 C C . GLU A 1 169 ? -4.144 -34.514 -41.000 1.00 57.84 169 GLU A C 1
ATOM 1282 O O . GLU A 1 169 ? -4.672 -35.426 -41.629 1.00 57.84 169 GLU A O 1
ATOM 1287 N N . VAL A 1 170 ? -2.822 -34.313 -41.052 1.00 58.41 170 VAL A N 1
ATOM 1288 C CA . VAL A 1 170 ? -1.916 -35.068 -41.949 1.00 58.41 170 VAL A CA 1
ATOM 1289 C C . VAL A 1 170 ? -1.656 -36.512 -41.477 1.00 58.41 170 VAL A C 1
ATOM 1291 O O . VAL A 1 170 ? -1.229 -37.355 -42.257 1.00 58.41 170 VAL A O 1
ATOM 1294 N N . SER A 1 171 ? -1.934 -36.847 -40.212 1.00 56.44 171 SER A N 1
ATOM 1295 C CA . SER A 1 171 ? -1.723 -38.204 -39.671 1.00 56.44 171 SER A CA 1
ATOM 1296 C C . SER A 1 171 ? -2.889 -39.177 -39.933 1.00 56.44 171 SER A C 1
ATOM 1298 O O . SER A 1 171 ? -2.840 -40.316 -39.457 1.00 56.44 171 SER A O 1
ATOM 1300 N N . HIS A 1 172 ? -3.943 -38.739 -40.627 1.00 55.62 172 HIS A N 1
ATOM 1301 C CA . HIS A 1 172 ? -5.163 -39.518 -40.866 1.00 55.62 172 HIS A CA 1
ATOM 1302 C C . HIS A 1 172 ? -5.430 -39.865 -42.344 1.00 55.62 172 HIS A C 1
ATOM 1304 O O . HIS A 1 172 ? -6.464 -40.474 -42.624 1.00 55.62 172 HIS A O 1
ATOM 1310 N N . GLU A 1 173 ? -4.502 -39.553 -43.253 1.00 46.41 173 GLU A N 1
ATOM 1311 C CA . GLU A 1 173 ? -4.460 -40.081 -44.632 1.00 46.41 173 GLU A CA 1
ATOM 1312 C C . GLU A 1 173 ? -3.425 -41.207 -44.776 1.00 46.41 173 GLU A C 1
ATOM 1314 O O . GLU A 1 173 ? -3.713 -42.167 -45.529 1.00 46.41 173 GLU A O 1
#

Organism: NCBI:txid215803

Secondary structure (DSSP, 8-state):
--HHHHHHHHHHHHHH-HHHHHHTPPTTTTTTHHHHHHHHHHHHHSHHHHHHHHHHHHHH--HHHHHHHHHHHHHHHHHHHHHHHHHH-GGGTTTTTTTHHHHHHHHHHHHHHHHTT----S-TTHHHHHHHHHHHHHHHHHHHHS----TTHHHHHHHHHHHHHHHHHGGG-

pLDDT: mean 81.25, std 12.54, range [43.16, 94.69]